Protein AF-A0A1I7X1G8-F1 (afdb_monomer)

Structure (mmCIF, N/CA/C/O backbone):
data_AF-A0A1I7X1G8-F1
#
_entry.id   AF-A0A1I7X1G8-F1
#
loop_
_atom_site.group_PDB
_atom_site.id
_atom_site.type_symbol
_atom_site.label_atom_id
_atom_site.label_alt_id
_atom_site.label_comp_id
_atom_site.label_asym_id
_atom_site.label_entity_id
_atom_site.label_seq_id
_atom_site.pdbx_PDB_ins_code
_atom_site.Cartn_x
_atom_site.Cartn_y
_atom_site.Cartn_z
_atom_site.occupancy
_atom_site.B_iso_or_equiv
_atom_site.auth_seq_id
_atom_site.auth_comp_id
_atom_site.auth_asym_id
_atom_site.auth_atom_id
_atom_site.pdbx_PDB_model_num
ATOM 1 N N . MET A 1 1 ? 4.400 -9.075 12.955 1.00 71.12 1 MET A N 1
ATOM 2 C CA . MET A 1 1 ? 4.197 -8.269 14.183 1.00 71.12 1 MET A CA 1
ATOM 3 C C . MET A 1 1 ? 3.525 -9.158 15.226 1.00 71.12 1 MET A C 1
ATOM 5 O O . MET A 1 1 ? 2.736 -9.994 14.814 1.00 71.12 1 MET A O 1
ATOM 9 N N . THR A 1 2 ? 3.840 -9.052 16.521 1.00 85.69 2 THR A N 1
ATOM 10 C CA . THR A 1 2 ? 3.167 -9.822 17.596 1.00 85.69 2 THR A CA 1
ATOM 11 C C . THR A 1 2 ? 2.295 -8.894 18.446 1.00 85.69 2 THR A C 1
ATOM 13 O O . THR A 1 2 ? 2.599 -7.705 18.527 1.00 85.69 2 THR A O 1
ATOM 16 N N . LEU A 1 3 ? 1.255 -9.417 19.115 1.00 85.12 3 LEU A N 1
ATOM 17 C CA . LEU A 1 3 ? 0.412 -8.623 20.033 1.00 85.12 3 LEU A CA 1
ATOM 18 C C . LEU A 1 3 ? 1.236 -7.941 21.134 1.00 85.12 3 LEU A C 1
ATOM 20 O O . LEU A 1 3 ? 0.987 -6.792 21.480 1.00 85.12 3 LEU A O 1
ATOM 24 N N . GLN A 1 4 ? 2.271 -8.621 21.631 1.00 88.81 4 GLN A N 1
ATOM 25 C CA . GLN A 1 4 ? 3.181 -8.060 22.626 1.00 88.81 4 GLN A CA 1
ATOM 26 C C . GLN A 1 4 ? 3.885 -6.792 22.115 1.00 88.81 4 GLN A C 1
ATOM 28 O O . GLN A 1 4 ? 3.897 -5.783 22.812 1.00 88.81 4 GLN A O 1
ATOM 33 N N . LYS A 1 5 ? 4.405 -6.811 20.880 1.00 91.75 5 LYS A N 1
ATOM 34 C CA . LYS A 1 5 ? 5.045 -5.635 20.272 1.00 91.75 5 LYS A CA 1
ATOM 35 C C . LYS A 1 5 ? 4.070 -4.481 20.042 1.00 91.75 5 LYS A C 1
ATOM 37 O O . LYS A 1 5 ? 4.480 -3.332 20.137 1.00 91.75 5 LYS A O 1
ATOM 42 N N . LEU A 1 6 ? 2.805 -4.769 19.730 1.00 90.56 6 LEU A N 1
ATOM 43 C CA . LEU A 1 6 ? 1.782 -3.728 19.579 1.00 90.56 6 LEU A CA 1
ATOM 44 C C . LEU A 1 6 ? 1.513 -3.028 20.914 1.00 90.56 6 LEU A C 1
ATOM 46 O O . LEU A 1 6 ? 1.519 -1.803 20.959 1.00 90.56 6 LEU A O 1
ATOM 50 N N . ASN A 1 7 ? 1.395 -3.794 22.002 1.00 88.38 7 ASN A N 1
ATOM 51 C CA . ASN A 1 7 ? 1.225 -3.242 23.346 1.00 88.38 7 ASN A CA 1
ATOM 52 C C . ASN A 1 7 ? 2.440 -2.422 23.804 1.00 88.38 7 ASN A C 1
ATOM 54 O O . ASN A 1 7 ? 2.268 -1.342 24.359 1.00 88.38 7 ASN A O 1
ATOM 58 N N . GLU A 1 8 ? 3.663 -2.899 23.550 1.00 94.31 8 GLU A N 1
ATOM 59 C CA . GLU A 1 8 ? 4.900 -2.162 23.868 1.00 94.31 8 GLU A CA 1
ATOM 60 C C . GLU A 1 8 ? 4.986 -0.815 23.132 1.00 94.31 8 GLU A C 1
ATOM 62 O O . GLU A 1 8 ? 5.534 0.149 23.663 1.00 94.31 8 GLU A O 1
ATOM 67 N N . LEU A 1 9 ? 4.424 -0.741 21.925 1.00 94.62 9 LEU A N 1
ATOM 68 C CA . LEU A 1 9 ? 4.370 0.467 21.101 1.00 94.62 9 LEU A CA 1
ATOM 69 C C . LEU A 1 9 ? 3.081 1.284 21.304 1.00 94.62 9 LEU A C 1
ATOM 71 O O . LEU A 1 9 ? 2.894 2.286 20.619 1.00 94.62 9 LEU A O 1
ATOM 75 N N . ALA A 1 10 ? 2.209 0.872 22.233 1.00 92.06 10 ALA A N 1
ATOM 76 C CA . ALA A 1 10 ? 0.903 1.477 22.504 1.00 92.06 10 ALA A CA 1
ATOM 77 C C . ALA A 1 10 ? -0.018 1.590 21.268 1.00 92.06 10 ALA A C 1
ATOM 79 O O . ALA A 1 10 ? -0.812 2.523 21.159 1.00 92.06 10 ALA A O 1
ATOM 80 N N . TYR A 1 11 ? 0.071 0.636 20.335 1.00 88.81 11 TYR A N 1
ATOM 81 C CA . TYR A 1 11 ? -0.856 0.538 19.209 1.00 88.81 11 TYR A CA 1
ATOM 82 C C . TYR A 1 11 ? -2.134 -0.197 19.613 1.00 88.81 11 TYR A C 1
ATOM 84 O O . TYR A 1 11 ? -2.087 -1.342 20.064 1.00 88.81 11 TYR A O 1
ATOM 92 N N . GLU A 1 12 ? -3.281 0.433 19.373 1.00 86.25 12 GLU A N 1
ATOM 93 C CA . GLU A 1 12 ? -4.587 -0.207 19.513 1.00 86.25 12 GLU A CA 1
ATOM 94 C C . GLU A 1 12 ? -4.912 -1.068 18.284 1.00 86.25 12 GLU A C 1
ATOM 96 O O . GLU A 1 12 ? -4.688 -0.668 17.139 1.00 86.25 12 GLU A O 1
ATOM 101 N N . SER A 1 13 ? -5.453 -2.267 18.513 1.00 79.81 13 SER A N 1
ATOM 102 C CA . SER A 1 13 ? -5.960 -3.130 17.445 1.00 79.81 13 SER A CA 1
ATOM 103 C C . SER A 1 13 ? -7.448 -2.879 17.214 1.00 79.81 13 SER A C 1
ATOM 105 O O . SER A 1 13 ? -8.242 -3.031 18.145 1.00 79.81 13 SER A O 1
ATOM 107 N N . LEU A 1 14 ? -7.842 -2.585 15.974 1.00 79.06 14 LEU A N 1
ATOM 108 C CA . LEU A 1 14 ? -9.253 -2.601 15.590 1.00 79.06 14 LEU A CA 1
ATOM 109 C C . LEU A 1 14 ? -9.789 -4.043 15.518 1.00 79.06 14 LEU A C 1
ATOM 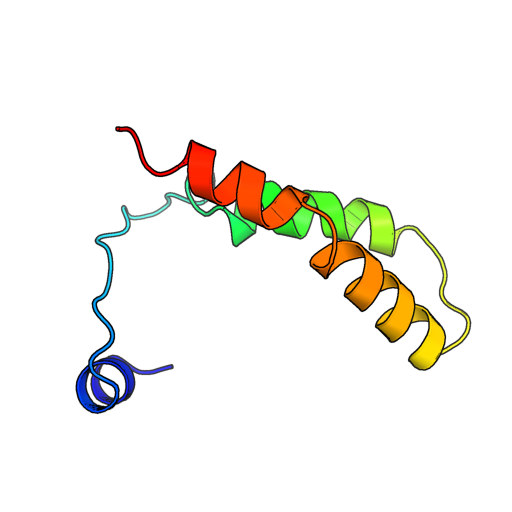111 O O . LEU A 1 14 ? -9.084 -4.930 15.027 1.00 79.06 14 LEU A O 1
ATOM 115 N N . PRO A 1 15 ? -11.031 -4.292 15.971 1.00 74.81 15 PRO A N 1
ATOM 116 C CA . PRO A 1 15 ? -11.679 -5.584 15.791 1.00 74.81 15 PRO A CA 1
ATOM 117 C C . PRO A 1 15 ? -11.903 -5.849 14.297 1.00 74.81 15 PRO A C 1
ATOM 119 O O . PRO A 1 15 ? -12.514 -5.040 13.602 1.00 74.81 15 PRO A O 1
ATOM 122 N N . TYR A 1 16 ? -11.413 -6.989 13.812 1.00 69.56 16 TYR A N 1
ATOM 123 C CA . TYR A 1 16 ? -11.551 -7.417 12.421 1.00 69.56 16 TYR A CA 1
ATOM 124 C C . TYR A 1 16 ? -12.412 -8.688 12.361 1.00 69.56 16 TYR A C 1
ATOM 126 O O . TYR A 1 16 ? -12.097 -9.647 13.070 1.00 69.56 16 TYR A O 1
ATOM 134 N N . PRO A 1 17 ? -13.498 -8.722 11.570 1.00 68.81 17 PRO A N 1
ATOM 135 C CA . PRO A 1 17 ? -14.304 -9.928 11.422 1.00 68.81 17 PRO A CA 1
ATOM 136 C C . PRO A 1 17 ? -13.521 -11.049 10.728 1.00 68.81 17 PRO A C 1
ATOM 138 O O . PRO A 1 17 ? -12.763 -10.794 9.785 1.00 68.81 17 PRO A O 1
ATOM 141 N N . ASP A 1 18 ? -13.762 -12.298 11.132 1.00 68.19 18 ASP A N 1
ATOM 142 C CA . ASP A 1 18 ? -13.236 -13.468 10.424 1.00 68.19 18 ASP A CA 1
ATOM 143 C C . ASP A 1 18 ? -13.694 -13.446 8.953 1.00 68.19 18 ASP A C 1
ATOM 145 O O . ASP A 1 18 ? -14.868 -13.225 8.655 1.00 68.19 18 ASP A O 1
ATOM 149 N N . HIS A 1 19 ? -12.756 -13.669 8.025 1.00 59.81 19 HIS A N 1
ATOM 150 C CA . HIS A 1 19 ? -12.976 -13.679 6.567 1.00 59.81 19 HIS A CA 1
ATOM 151 C C . HIS A 1 19 ? -13.430 -12.353 5.927 1.00 59.81 19 HIS A C 1
ATOM 153 O O . HIS A 1 19 ? -14.053 -12.358 4.868 1.00 59.81 19 HIS A O 1
ATOM 159 N N . SER A 1 20 ? -13.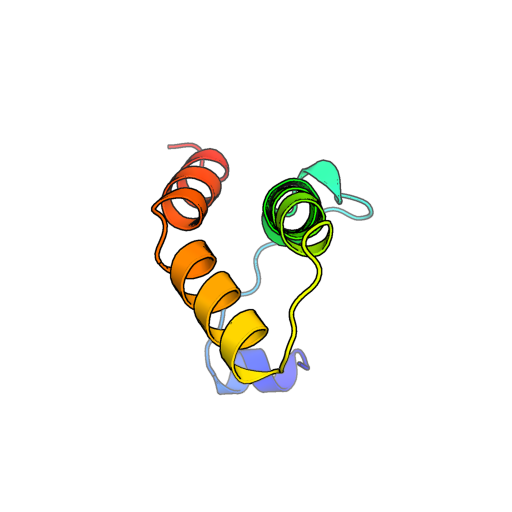076 -11.205 6.500 1.00 63.12 20 SER A N 1
ATOM 160 C CA . SER A 1 20 ? -13.487 -9.892 5.981 1.00 63.12 20 SER A CA 1
ATOM 161 C C . SER A 1 20 ? -12.553 -9.300 4.910 1.00 63.12 20 SER A C 1
ATOM 163 O O . SER A 1 20 ? -12.322 -8.098 4.893 1.00 63.12 20 SER A O 1
ATOM 165 N N . SER A 1 21 ? -12.041 -10.113 3.974 1.00 59.31 21 SER A N 1
ATOM 166 C CA . SER A 1 21 ? -11.131 -9.638 2.905 1.00 59.31 21 SER A CA 1
ATOM 167 C C . SER A 1 21 ? -11.690 -8.451 2.104 1.00 59.31 21 SER A C 1
ATOM 169 O O . SER A 1 21 ? -10.916 -7.613 1.653 1.00 59.31 21 SER A O 1
ATOM 171 N N . ASP A 1 22 ? -13.017 -8.347 1.975 1.00 61.59 22 ASP A N 1
ATOM 172 C CA . ASP A 1 22 ? -13.707 -7.231 1.308 1.00 61.59 22 ASP A CA 1
ATOM 173 C C . ASP A 1 22 ? -13.695 -5.918 2.118 1.00 61.59 22 ASP A C 1
ATOM 175 O O . ASP A 1 22 ? -14.016 -4.853 1.595 1.00 61.59 22 ASP A O 1
ATOM 179 N N . PHE A 1 23 ? -13.331 -5.983 3.399 1.00 59.91 23 PHE A N 1
ATOM 180 C CA . PHE A 1 23 ? -13.300 -4.856 4.334 1.00 59.91 23 PHE A CA 1
ATOM 181 C C . PHE A 1 23 ? -11.879 -4.382 4.655 1.00 59.91 23 PHE A C 1
ATOM 183 O O . PHE A 1 23 ? -11.715 -3.345 5.298 1.00 59.91 23 PHE A O 1
ATOM 190 N N . SER A 1 24 ? -10.848 -5.110 4.215 1.00 67.81 24 SER A N 1
ATOM 191 C CA . SER A 1 24 ? -9.463 -4.658 4.328 1.00 67.81 24 SER A CA 1
ATOM 192 C C . SER A 1 24 ? -9.161 -3.661 3.202 1.00 67.81 24 SER A C 1
ATOM 194 O O . SER A 1 24 ? -9.178 -4.045 2.026 1.00 67.81 24 SER A O 1
ATOM 196 N N . PRO A 1 25 ? -8.846 -2.388 3.519 1.00 66.25 25 PRO A N 1
ATOM 197 C CA . PRO A 1 25 ? -8.424 -1.411 2.510 1.00 66.25 25 PRO A CA 1
ATOM 198 C C . PRO A 1 25 ? -7.206 -1.902 1.728 1.00 66.25 25 PRO A C 1
ATOM 200 O O . PRO A 1 2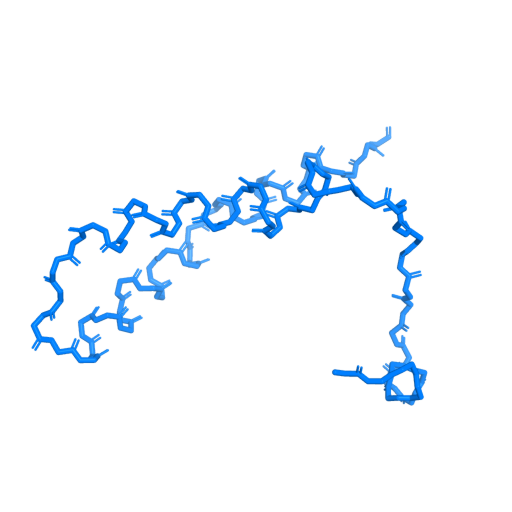5 ? -7.057 -1.618 0.540 1.00 66.25 25 PRO A O 1
ATOM 203 N N . THR A 1 26 ? -6.335 -2.660 2.390 1.00 69.00 26 THR A N 1
ATOM 204 C CA . THR A 1 26 ? -5.118 -3.180 1.780 1.00 69.00 26 THR A CA 1
ATOM 205 C C . THR A 1 26 ? -5.430 -4.314 0.804 1.00 69.00 26 THR A C 1
ATOM 207 O O . THR A 1 26 ? -4.936 -4.313 -0.323 1.00 69.00 26 THR A O 1
ATOM 210 N N . ASP A 1 27 ? -6.284 -5.259 1.202 1.00 66.56 27 ASP A N 1
ATOM 211 C CA . ASP A 1 27 ? -6.505 -6.469 0.406 1.00 66.56 27 ASP A CA 1
ATOM 212 C C . ASP A 1 27 ? -7.405 -6.225 -0.808 1.00 66.56 27 ASP A C 1
ATOM 214 O O . ASP A 1 27 ? -7.099 -6.696 -1.902 1.00 66.56 27 ASP A O 1
ATOM 218 N N . TYR A 1 28 ? -8.480 -5.445 -0.653 1.00 66.62 28 TYR A N 1
ATOM 219 C CA . TYR A 1 28 ? -9.438 -5.226 -1.740 1.00 66.62 28 TYR A CA 1
ATOM 220 C C . TYR A 1 28 ? -9.086 -4.026 -2.635 1.00 66.62 28 TYR A C 1
ATOM 222 O O . TYR A 1 28 ? -9.268 -4.080 -3.855 1.00 66.62 28 TYR A O 1
ATOM 230 N N . HIS A 1 29 ? -8.576 -2.936 -2.053 1.00 68.94 29 HIS A N 1
ATOM 231 C CA . HIS A 1 29 ? -8.318 -1.698 -2.791 1.00 68.94 29 HIS A CA 1
ATOM 232 C C . HIS A 1 29 ? -6.846 -1.547 -3.165 1.00 68.94 29 HIS A C 1
ATOM 234 O O . HIS A 1 29 ? -6.525 -1.424 -4.344 1.00 68.94 29 HIS A O 1
ATOM 240 N N . PHE A 1 30 ? -5.928 -1.612 -2.206 1.00 72.75 30 PHE A N 1
ATOM 241 C CA . PHE A 1 30 ? -4.514 -1.343 -2.475 1.00 72.75 30 PHE A CA 1
ATOM 242 C C . PHE A 1 30 ? -3.880 -2.351 -3.447 1.00 72.75 30 PHE A C 1
ATOM 244 O O . PHE A 1 30 ? -3.322 -1.936 -4.465 1.00 72.75 30 PHE A O 1
ATOM 251 N N . PHE A 1 31 ? -4.012 -3.663 -3.206 1.00 75.38 31 PHE A N 1
ATOM 252 C CA . PHE A 1 31 ? -3.392 -4.662 -4.089 1.00 75.38 31 PHE A CA 1
ATOM 253 C C . PHE A 1 31 ? -4.000 -4.699 -5.491 1.00 75.38 31 PHE A C 1
ATOM 255 O O . PHE A 1 31 ? -3.265 -4.857 -6.460 1.00 75.38 31 PHE A O 1
ATOM 262 N N . LYS A 1 32 ? -5.302 -4.434 -5.634 1.00 76.31 32 LYS A N 1
ATOM 263 C CA . LYS A 1 32 ? -5.945 -4.335 -6.951 1.00 76.31 32 LYS A CA 1
ATOM 264 C C . LYS A 1 32 ? -5.353 -3.216 -7.815 1.00 76.31 32 LYS A C 1
ATOM 266 O O . LYS A 1 32 ? -5.240 -3.361 -9.029 1.00 76.31 32 LYS A O 1
ATOM 271 N N . HIS A 1 33 ? -4.997 -2.083 -7.209 1.00 74.94 33 HIS A N 1
ATOM 272 C CA . HIS A 1 33 ? -4.355 -0.984 -7.932 1.00 74.94 33 HIS A CA 1
ATOM 273 C C . HIS A 1 33 ? -2.879 -1.263 -8.219 1.00 74.94 33 HIS A C 1
ATOM 275 O O . HIS A 1 33 ? -2.395 -0.902 -9.290 1.00 74.94 33 HIS A O 1
ATOM 281 N N . ILE A 1 34 ? -2.195 -1.969 -7.317 1.00 78.94 34 ILE A N 1
ATOM 282 C CA . ILE A 1 34 ? -0.835 -2.457 -7.553 1.00 78.94 34 ILE A CA 1
ATOM 283 C C . ILE A 1 34 ? -0.796 -3.453 -8.709 1.00 78.94 34 ILE A C 1
ATOM 285 O O . ILE A 1 34 ? 0.098 -3.341 -9.536 1.00 78.94 34 ILE A O 1
ATOM 289 N N . ASP A 1 35 ? -1.762 -4.364 -8.830 1.00 78.12 35 ASP A N 1
ATOM 290 C CA . ASP A 1 35 ? -1.811 -5.322 -9.943 1.00 78.12 35 ASP A CA 1
ATOM 291 C C . ASP A 1 35 ? -1.796 -4.622 -11.308 1.00 78.12 35 ASP A C 1
ATOM 293 O O . ASP A 1 35 ? -1.166 -5.114 -12.239 1.00 78.12 35 ASP A O 1
ATOM 297 N N . ASN A 1 36 ? -2.418 -3.444 -11.425 1.00 76.88 36 ASN A N 1
ATOM 298 C CA . ASN A 1 36 ? -2.370 -2.647 -12.653 1.00 76.88 36 ASN A CA 1
ATOM 299 C C . ASN A 1 36 ? -0.974 -2.060 -12.917 1.00 76.88 36 ASN A C 1
ATOM 301 O O . ASN A 1 36 ? -0.547 -2.009 -14.064 1.00 76.88 36 ASN A O 1
ATOM 305 N N . ILE A 1 37 ? -0.255 -1.644 -11.871 1.00 75.38 37 ILE A N 1
ATOM 306 C CA . ILE A 1 37 ? 1.123 -1.132 -11.971 1.00 75.38 37 ILE A CA 1
ATOM 307 C C . ILE A 1 37 ? 2.097 -2.276 -12.277 1.00 75.38 37 ILE A C 1
ATOM 309 O O . ILE A 1 37 ? 3.035 -2.114 -13.048 1.00 75.38 37 ILE A O 1
ATOM 313 N N . LEU A 1 38 ? 1.855 -3.463 -11.718 1.00 74.50 38 LEU A N 1
ATOM 314 C CA . LEU A 1 38 ? 2.660 -4.663 -11.949 1.00 74.50 38 LEU A CA 1
ATOM 315 C C . LEU A 1 38 ? 2.470 -5.268 -13.349 1.00 74.50 38 LEU A C 1
ATOM 317 O O . LEU A 1 38 ? 3.235 -6.156 -13.725 1.00 74.50 38 LEU A O 1
ATOM 321 N N . GLN A 1 39 ? 1.486 -4.804 -14.128 1.00 79.38 39 GLN A N 1
ATOM 322 C CA . GLN A 1 39 ? 1.403 -5.131 -15.556 1.00 79.38 39 GLN A CA 1
ATOM 323 C C . GLN A 1 39 ? 2.481 -4.419 -16.383 1.00 79.38 39 GLN A C 1
ATOM 325 O O . GLN A 1 39 ? 2.778 -4.860 -17.495 1.00 79.38 39 GLN A O 1
ATOM 330 N N . GLU A 1 40 ? 3.086 -3.349 -15.862 1.00 79.06 40 GLU A N 1
ATOM 331 C CA . GLU A 1 40 ? 4.233 -2.707 -16.494 1.00 79.06 40 GLU A CA 1
ATOM 332 C C . GLU A 1 40 ? 5.512 -3.522 -16.259 1.00 79.06 40 GLU A C 1
ATOM 334 O O . GLU A 1 40 ? 5.781 -4.037 -15.172 1.00 79.06 40 GLU A O 1
ATOM 339 N N . VAL A 1 41 ? 6.333 -3.639 -17.304 1.00 82.00 41 VAL A N 1
ATOM 340 C CA . VAL A 1 41 ? 7.656 -4.257 -17.197 1.00 82.00 41 VAL A CA 1
ATOM 341 C C . VAL A 1 41 ? 8.649 -3.177 -16.789 1.00 82.00 41 VAL A C 1
ATOM 343 O O . VAL A 1 41 ? 8.870 -2.222 -17.529 1.00 82.00 41 VAL A O 1
ATOM 346 N N . PHE A 1 42 ? 9.267 -3.340 -15.621 1.00 85.94 42 PHE A N 1
ATOM 347 C CA . PHE A 1 42 ? 10.297 -2.425 -15.136 1.00 85.94 42 PHE A CA 1
ATOM 348 C C . PHE A 1 42 ? 11.694 -2.930 -15.495 1.00 85.94 42 PHE A C 1
ATOM 350 O O . PHE A 1 42 ? 12.063 -4.059 -15.170 1.00 85.94 42 PHE A O 1
ATOM 357 N N . ASP A 1 43 ? 12.502 -2.058 -16.096 1.00 87.88 43 ASP A N 1
ATOM 358 C CA . ASP A 1 43 ? 13.859 -2.397 -16.545 1.00 87.88 43 ASP A CA 1
ATOM 359 C C . ASP A 1 43 ? 14.847 -2.617 -15.389 1.00 87.88 43 ASP A C 1
ATOM 361 O O . ASP A 1 43 ? 15.889 -3.253 -15.555 1.00 87.88 43 ASP A O 1
ATOM 365 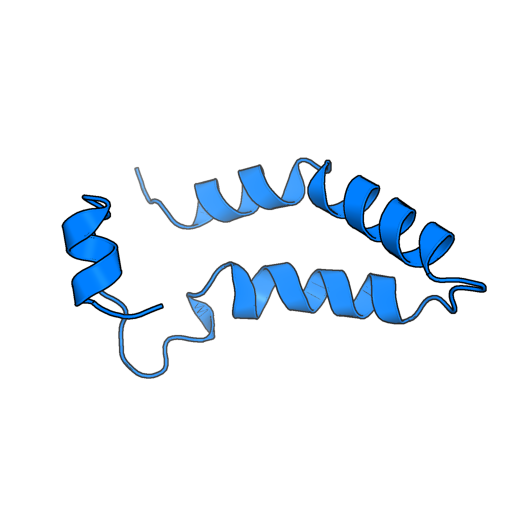N N . ASN A 1 44 ? 14.569 -2.042 -14.215 1.00 90.00 44 ASN A N 1
ATOM 366 C CA . ASN A 1 44 ? 15.418 -2.158 -13.035 1.00 90.00 44 ASN A CA 1
ATOM 367 C C . ASN A 1 44 ? 14.662 -1.818 -11.742 1.00 90.00 44 ASN A C 1
ATOM 369 O O . ASN A 1 44 ? 13.612 -1.176 -11.750 1.00 90.00 44 ASN A O 1
ATOM 373 N N . GLN A 1 45 ? 15.262 -2.189 -10.609 1.00 91.62 45 GLN A N 1
ATOM 374 C CA . GLN A 1 45 ? 14.697 -1.957 -9.280 1.00 91.62 45 GLN A CA 1
ATOM 375 C C . GLN A 1 45 ? 14.442 -0.471 -8.974 1.00 91.62 45 GLN A C 1
ATOM 377 O O . GLN A 1 45 ? 13.497 -0.161 -8.254 1.00 91.62 45 GLN A O 1
ATOM 382 N N . ALA A 1 46 ? 15.264 0.452 -9.488 1.00 93.12 46 ALA A N 1
ATOM 383 C CA . ALA A 1 46 ? 15.076 1.881 -9.238 1.00 93.12 46 ALA A CA 1
ATOM 384 C C . ALA A 1 46 ? 13.829 2.416 -9.956 1.00 93.12 46 ALA A C 1
ATOM 386 O O . ALA A 1 46 ? 13.082 3.190 -9.365 1.00 93.12 46 ALA A O 1
ATOM 387 N N . ALA A 1 47 ? 13.563 1.947 -11.178 1.00 88.44 47 ALA A N 1
ATOM 388 C CA . ALA A 1 47 ? 12.336 2.252 -11.909 1.00 88.44 47 ALA A CA 1
ATOM 389 C C . ALA A 1 47 ? 11.101 1.712 -11.170 1.00 88.44 47 ALA A C 1
ATOM 391 O O . ALA A 1 47 ? 10.152 2.459 -10.951 1.00 88.44 47 ALA A O 1
ATOM 392 N N . THR A 1 48 ? 11.153 0.464 -10.687 1.00 88.44 48 THR A N 1
ATOM 393 C CA . THR A 1 48 ? 10.077 -0.117 -9.864 1.00 88.44 48 THR A CA 1
ATOM 394 C C . THR A 1 48 ? 9.848 0.677 -8.578 1.00 88.44 48 THR A C 1
ATOM 396 O O . THR A 1 48 ? 8.710 0.946 -8.204 1.00 88.44 48 THR A O 1
ATOM 399 N N . LYS A 1 49 ? 10.929 1.077 -7.894 1.00 89.94 49 LYS A N 1
ATOM 400 C CA . LYS A 1 49 ? 10.857 1.867 -6.659 1.00 89.94 49 LYS A CA 1
ATOM 401 C C . LYS A 1 49 ? 10.213 3.229 -6.907 1.00 89.94 49 LYS A C 1
ATOM 403 O O . LYS A 1 49 ? 9.348 3.613 -6.133 1.00 89.94 49 LYS A O 1
ATOM 408 N N . ASN A 1 50 ? 10.603 3.919 -7.978 1.00 90.06 50 ASN A N 1
ATOM 409 C CA . ASN A 1 50 ? 10.050 5.230 -8.305 1.00 90.06 50 ASN A CA 1
ATOM 410 C C . ASN A 1 50 ? 8.550 5.147 -8.636 1.00 90.06 50 ASN A C 1
ATOM 412 O O . ASN A 1 50 ? 7.758 5.879 -8.056 1.00 90.06 50 ASN A O 1
ATOM 416 N N . ALA A 1 51 ? 8.142 4.191 -9.479 1.00 86.06 51 ALA A N 1
ATOM 417 C CA . ALA A 1 51 ? 6.728 3.986 -9.805 1.00 86.06 51 ALA A CA 1
ATOM 418 C C . ALA A 1 51 ? 5.881 3.683 -8.554 1.00 86.06 51 ALA A C 1
ATOM 420 O O . ALA A 1 51 ? 4.768 4.184 -8.396 1.00 86.06 51 ALA A O 1
ATOM 421 N N . PHE A 1 52 ? 6.428 2.900 -7.621 1.00 85.75 52 PHE A N 1
ATOM 422 C CA . PHE A 1 52 ? 5.763 2.609 -6.354 1.00 85.75 52 PHE A CA 1
ATOM 423 C C . PHE A 1 52 ? 5.685 3.832 -5.424 1.00 85.75 52 PHE A C 1
ATOM 425 O O . PHE A 1 52 ? 4.669 4.035 -4.759 1.00 85.75 52 PHE A O 1
ATOM 432 N N . GLU A 1 53 ? 6.727 4.665 -5.384 1.00 87.56 53 GLU A N 1
ATOM 433 C CA . GLU A 1 53 ? 6.734 5.921 -4.625 1.00 87.56 53 GLU A CA 1
ATOM 434 C C . GLU A 1 53 ? 5.715 6.924 -5.182 1.00 87.56 53 GLU A C 1
ATOM 436 O O . GLU A 1 53 ? 4.967 7.514 -4.403 1.00 87.56 53 GLU A O 1
ATOM 441 N N . GLU A 1 54 ? 5.614 7.063 -6.507 1.00 85.88 54 GLU A N 1
ATOM 442 C CA . GLU A 1 54 ? 4.594 7.890 -7.166 1.00 85.88 54 GLU A CA 1
ATOM 443 C C . GLU A 1 54 ? 3.173 7.390 -6.865 1.00 85.88 54 GLU A C 1
ATOM 445 O O . GLU A 1 54 ? 2.279 8.186 -6.572 1.00 85.88 54 GLU A O 1
ATOM 450 N N . PHE A 1 55 ? 2.965 6.069 -6.854 1.00 81.44 55 PHE A N 1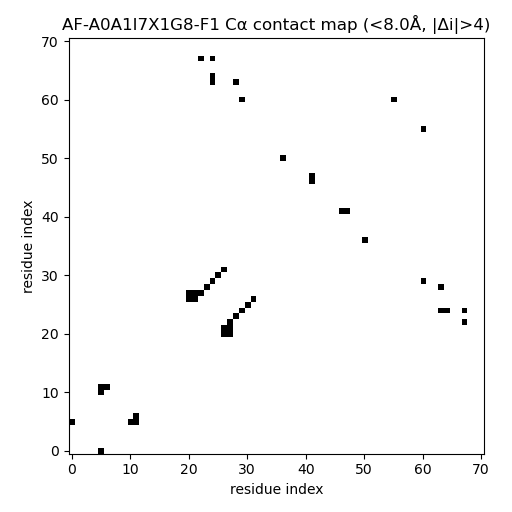
ATOM 451 C CA . PHE A 1 55 ? 1.681 5.476 -6.486 1.00 81.44 55 PHE A CA 1
ATOM 452 C C . PHE A 1 55 ? 1.293 5.761 -5.030 1.00 81.44 55 PHE A C 1
ATOM 454 O O . PHE A 1 55 ? 0.168 6.192 -4.773 1.00 81.44 55 PHE A O 1
ATOM 461 N N . ILE A 1 56 ? 2.211 5.569 -4.076 1.00 79.75 56 ILE A N 1
ATOM 462 C CA . ILE A 1 56 ? 1.952 5.861 -2.655 1.00 79.75 56 ILE A CA 1
ATOM 463 C C . ILE A 1 56 ? 1.723 7.358 -2.425 1.00 79.75 56 ILE A C 1
ATOM 465 O O . ILE A 1 56 ? 0.919 7.726 -1.571 1.00 79.75 56 ILE A O 1
ATOM 469 N N . ALA A 1 57 ? 2.415 8.219 -3.174 1.00 82.62 57 ALA A N 1
ATOM 470 C CA . ALA A 1 57 ? 2.252 9.666 -3.088 1.00 82.62 57 ALA A CA 1
ATOM 471 C C . ALA A 1 57 ? 0.907 10.162 -3.649 1.00 82.62 57 ALA A C 1
ATOM 473 O O . ALA A 1 57 ? 0.539 11.315 -3.418 1.00 82.62 57 ALA A O 1
ATOM 474 N N . SER A 1 58 ? 0.166 9.321 -4.375 1.00 76.88 58 SER A N 1
ATOM 475 C CA . SER A 1 58 ? -1.170 9.666 -4.857 1.00 76.88 58 SER A CA 1
ATOM 476 C C . SER A 1 58 ? -2.188 9.751 -3.709 1.00 76.88 58 SER A C 1
ATOM 478 O O . SER A 1 58 ? -2.114 9.025 -2.716 1.00 76.88 58 SER A O 1
ATOM 480 N N . GLU A 1 59 ? -3.210 10.602 -3.857 1.00 69.62 59 GLU A N 1
ATOM 481 C CA . GLU A 1 59 ? -4.281 10.759 -2.852 1.00 69.62 59 GLU A CA 1
ATOM 482 C C . GLU A 1 59 ? -5.173 9.514 -2.685 1.00 69.62 59 GLU A C 1
ATOM 484 O O . GLU A 1 59 ? -6.060 9.487 -1.827 1.00 69.62 59 GLU A O 1
ATOM 489 N N . PHE A 1 60 ? -4.930 8.461 -3.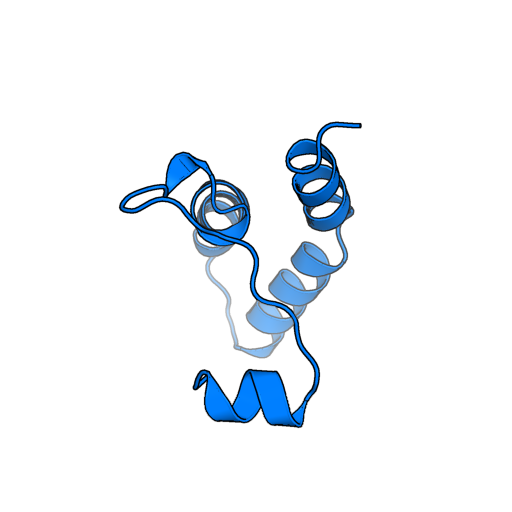470 1.00 71.94 60 PHE A N 1
ATOM 490 C CA . PHE A 1 60 ? -5.698 7.223 -3.450 1.00 71.94 60 PHE A CA 1
ATOM 491 C C . PHE A 1 60 ? -5.797 6.634 -2.035 1.00 71.94 60 PHE A C 1
ATOM 493 O O . PHE A 1 60 ? -6.897 6.362 -1.552 1.00 71.94 60 PHE A O 1
ATOM 500 N N . TYR A 1 61 ? -4.669 6.534 -1.324 1.00 68.25 61 TYR A N 1
ATOM 501 C CA . TYR A 1 61 ? -4.621 5.931 0.011 1.00 68.25 61 TYR A CA 1
ATOM 502 C C . TYR A 1 61 ? -5.423 6.729 1.051 1.00 68.25 61 TYR A C 1
ATOM 504 O O . TYR A 1 61 ? -6.137 6.154 1.8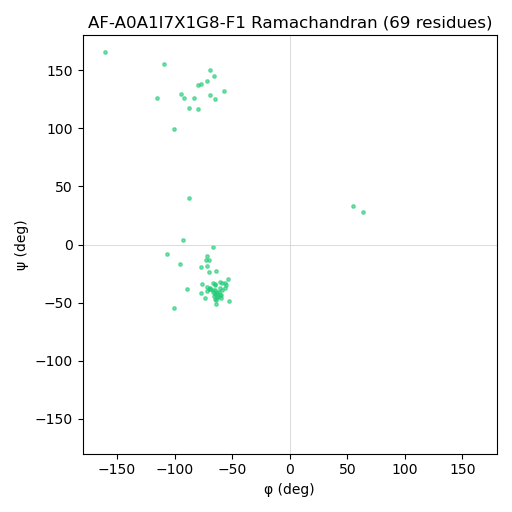73 1.00 68.25 61 TYR A O 1
ATOM 512 N N . ALA A 1 62 ? -5.366 8.062 0.981 1.00 71.69 62 ALA A N 1
ATOM 513 C CA . ALA A 1 62 ? -6.145 8.933 1.857 1.00 71.69 62 ALA A CA 1
ATOM 514 C C . ALA A 1 62 ? -7.652 8.817 1.570 1.00 71.69 62 ALA A C 1
ATOM 516 O O . ALA A 1 62 ? -8.460 8.755 2.498 1.00 71.69 62 ALA A O 1
ATOM 517 N N . SER A 1 63 ? -8.037 8.744 0.292 1.00 73.69 63 SER A N 1
ATOM 518 C CA . SER A 1 63 ? -9.440 8.617 -0.114 1.00 73.69 63 SER A CA 1
ATOM 519 C C . SER A 1 63 ? -10.071 7.279 0.296 1.00 73.69 63 SER A C 1
ATOM 521 O O . SER A 1 63 ? -11.207 7.260 0.768 1.00 73.69 63 SER A O 1
ATOM 523 N N . GLU A 1 64 ? -9.325 6.174 0.199 1.00 70.94 64 GLU A N 1
ATOM 524 C CA . GLU A 1 64 ? -9.809 4.840 0.572 1.00 70.94 64 GLU A CA 1
ATOM 525 C C . GLU A 1 64 ? -9.955 4.677 2.091 1.00 70.94 64 GLU A C 1
ATOM 527 O O . GLU A 1 64 ? -10.964 4.144 2.552 1.00 70.94 64 GLU A O 1
ATOM 532 N N . ILE A 1 65 ? -9.016 5.205 2.889 1.00 73.50 65 ILE A N 1
ATOM 533 C CA . ILE A 1 65 ? -9.131 5.191 4.360 1.00 73.50 65 ILE A CA 1
ATOM 534 C C . ILE A 1 65 ? -10.378 5.953 4.821 1.00 73.50 65 ILE A C 1
ATOM 536 O O . ILE A 1 65 ? -11.126 5.460 5.667 1.00 73.50 65 ILE A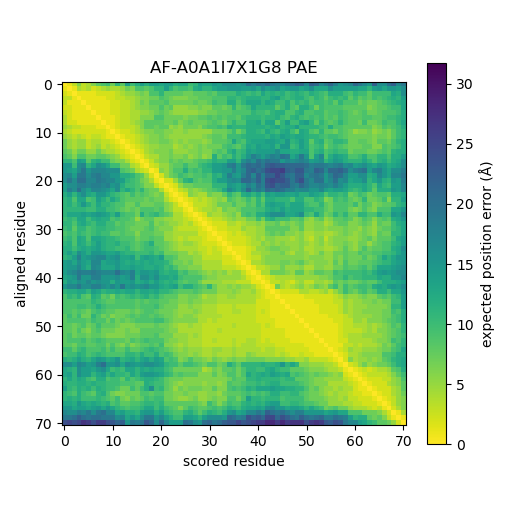 O 1
ATOM 540 N N . ASN A 1 66 ? -10.641 7.123 4.235 1.00 73.19 66 ASN A N 1
ATOM 541 C CA . ASN A 1 66 ? -11.814 7.926 4.578 1.00 73.19 66 ASN A CA 1
ATOM 542 C C . ASN A 1 66 ? -13.141 7.230 4.234 1.00 73.19 66 ASN A C 1
ATOM 544 O O . ASN A 1 66 ? -14.163 7.543 4.836 1.00 73.19 66 ASN A O 1
ATOM 548 N N . ARG A 1 67 ? -13.154 6.271 3.297 1.00 69.56 67 ARG A N 1
ATOM 549 C CA . ARG A 1 67 ? -14.364 5.510 2.945 1.00 69.56 67 ARG A CA 1
ATOM 550 C C . ARG A 1 67 ? -14.716 4.425 3.967 1.00 69.56 67 ARG A C 1
ATOM 552 O O . ARG A 1 67 ? -15.855 3.963 3.986 1.00 69.56 67 ARG A O 1
ATOM 559 N N . LEU A 1 68 ? -13.756 4.007 4.793 1.00 65.00 68 LEU A N 1
ATOM 560 C CA . LEU A 1 68 ? -13.912 2.905 5.749 1.00 65.00 68 LEU A CA 1
ATOM 561 C C . LEU A 1 68 ? -14.289 3.350 7.160 1.00 65.00 68 LEU A C 1
ATOM 563 O O . LEU A 1 68 ? -14.757 2.526 7.943 1.00 65.00 68 LEU A O 1
ATOM 567 N N . VAL A 1 69 ? -14.108 4.629 7.487 1.00 58.78 69 VAL A N 1
ATOM 568 C CA . VAL A 1 69 ? -14.524 5.198 8.771 1.00 58.78 69 VAL A CA 1
ATOM 569 C C . VAL A 1 69 ? -15.840 5.950 8.549 1.00 58.78 69 VAL A C 1
ATOM 571 O O . VAL A 1 69 ? -15.811 7.067 8.033 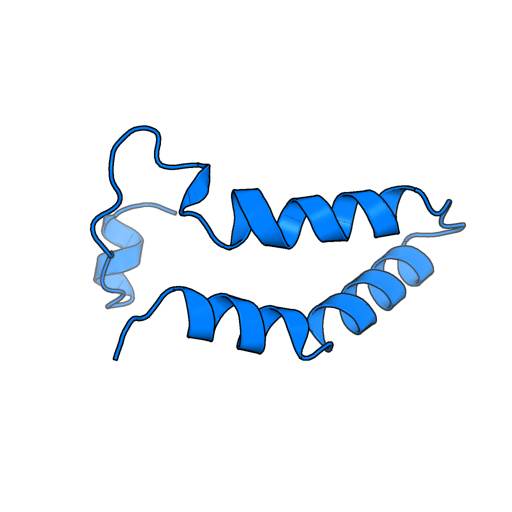1.00 58.78 69 VAL A O 1
ATOM 574 N N . PRO A 1 70 ? -17.008 5.362 8.875 1.00 54.25 70 PRO A N 1
ATOM 575 C CA . PRO A 1 70 ? -18.261 6.095 8.807 1.00 54.25 70 PRO A CA 1
ATOM 576 C C . PRO A 1 70 ? -18.270 7.154 9.917 1.00 54.25 70 PRO A C 1
ATOM 578 O O . PRO A 1 70 ? -17.986 6.837 11.074 1.00 54.25 70 PRO A O 1
ATOM 581 N N . TYR A 1 71 ? -18.559 8.402 9.543 1.00 45.56 71 TYR A N 1
ATOM 582 C CA . TYR A 1 71 ? -18.863 9.485 10.484 1.00 45.56 71 TYR A CA 1
ATOM 583 C C . TYR A 1 71 ? -20.163 9.220 11.247 1.00 45.56 71 TYR A C 1
ATOM 585 O O . TYR A 1 71 ? -21.114 8.687 10.625 1.00 45.56 71 TYR A O 1
#

Organism: Heterorhabditis bacteriophora (NCBI:txid37862)

Secondary structure (DSSP, 8-state):
--HHHHHHTTPPPPP--TT-GGG-IIIIIIHHHHHHHTTSPPSSHHHHHHHHHHHHHSTHHHHHHHHHS--

InterPro domains:
  IPR036397 Ribonuclease H superfamily [G3DSA:3.30.420.10] (1-69)
  IPR052709 Transposase-Methyltransferase Hybrid [PTHR46060] (1-69)

Sequence (71 aa):
MTLQKLNELAYESLPYPDHSSDFSPTDYHFFKHIDNILQEVFDNQAATKNAFEEFIASEFYASEINRLVPY

Radius of gyration: 15.68 Å; Cα contacts (8 Å, |Δi|>4): 23; chains: 1; bounding box: 34×24×41 Å

pLDDT: mean 77.01, std 10.76, range [45.56, 94.62]

Solvent-accessible surface area (backbone atoms only — not comparable to full-atom values): 4566 Å² total; per-residue (Å²): 138,53,75,67,59,32,56,78,69,69,53,84,80,80,92,73,67,89,89,44,56,85,73,35,64,58,65,53,51,48,47,57,56,45,52,62,58,65,70,54,86,62,96,43,70,66,56,48,50,49,56,49,50,56,57,67,71,37,67,62,65,63,55,54,55,60,71,72,58,82,129

Foldseek 3Di:
DDPVVCVVVVHDDDDDDPPPLVLDCCNNPVVVVVVVVVVDDDPDPVSVVVSVVVVVPDCSVVVSVVVNDDD

Mean predicted aligned error: 8.65 Å